Protein AF-A0A6P2GJS8-F1 (afdb_monomer_lite)

Secondary structure (DSSP, 8-state):
--TTTGGGHHHHTTHHHHHH-GGGHHHHHHHHHHHHHHHHHHHHSPP--HHHHHHHHHHHHHHHHHHHHHHHHHH-

Radius of gyration: 13.63 Å; chains: 1; bounding box: 32×21×39 Å

InterPro domains:
  IPR060217 HrpD6 [PF27358] (2-75)

Organism: NCBI:txid179879

pLDDT: mean 92.99, std 4.03, range [76.44, 97.81]

Structure (mmCIF, N/CA/C/O backbone):
data_AF-A0A6P2GJS8-F1
#
_entry.id   AF-A0A6P2GJS8-F1
#
loop_
_atom_site.group_PDB
_atom_site.id
_atom_site.type_symbol
_atom_site.label_atom_id
_atom_site.label_alt_id
_atom_site.label_comp_id
_atom_site.label_asym_id
_atom_site.label_entity_id
_atom_site.label_seq_id
_atom_site.pdbx_PDB_ins_code
_atom_site.Cartn_x
_atom_site.Cartn_y
_atom_site.Cartn_z
_atom_site.occupancy
_atom_site.B_iso_or_equiv
_atom_site.auth_seq_id
_atom_site.auth_comp_id
_atom_site.auth_asym_id
_atom_site.auth_atom_id
_atom_site.pdbx_PDB_model_num
ATOM 1 N N . MET A 1 1 ? 10.257 -4.425 -2.567 1.00 85.44 1 MET A N 1
ATOM 2 C CA . MET A 1 1 ? 9.372 -3.288 -2.911 1.00 85.44 1 MET A CA 1
ATOM 3 C C . MET A 1 1 ? 8.097 -3.237 -2.061 1.00 85.44 1 MET A C 1
ATOM 5 O O . MET A 1 1 ? 7.781 -2.165 -1.557 1.00 85.44 1 MET A O 1
ATOM 9 N N . TYR A 1 2 ? 7.351 -4.344 -1.934 1.00 92.12 2 TYR A N 1
ATOM 10 C CA . TYR A 1 2 ? 6.034 -4.397 -1.267 1.00 92.12 2 TYR A CA 1
ATOM 11 C C . TYR A 1 2 ? 6.082 -4.880 0.192 1.00 92.12 2 TYR A C 1
ATOM 13 O O . TYR A 1 2 ? 5.057 -4.963 0.858 1.00 92.12 2 TYR A O 1
ATOM 21 N N . GLU A 1 3 ? 7.264 -5.181 0.718 1.00 95.50 3 GLU A N 1
ATOM 22 C CA . GLU A 1 3 ? 7.457 -5.717 2.067 1.00 95.50 3 GLU A CA 1
ATOM 23 C C . GLU A 1 3 ? 6.831 -4.841 3.168 1.00 95.50 3 GLU A C 1
ATOM 25 O O . GLU A 1 3 ? 6.251 -5.422 4.086 1.00 95.50 3 GLU A O 1
ATOM 30 N N . PRO A 1 4 ? 6.836 -3.489 3.082 1.00 95.75 4 PRO A N 1
ATOM 31 C CA . PRO A 1 4 ? 6.203 -2.654 4.102 1.00 95.75 4 PRO A CA 1
ATOM 32 C C . PRO A 1 4 ? 4.692 -2.879 4.250 1.00 95.75 4 PRO A C 1
ATOM 34 O O . PRO A 1 4 ? 4.162 -2.697 5.346 1.00 95.75 4 PRO A O 1
ATOM 37 N N . ILE A 1 5 ? 3.986 -3.277 3.180 1.00 94.31 5 ILE A N 1
ATOM 38 C CA . ILE A 1 5 ? 2.525 -3.465 3.216 1.00 94.31 5 ILE A CA 1
ATOM 39 C C . ILE A 1 5 ? 2.109 -4.902 3.560 1.00 94.31 5 ILE A C 1
ATOM 41 O O . ILE A 1 5 ? 1.008 -5.111 4.069 1.00 94.31 5 ILE A O 1
ATOM 45 N N . THR A 1 6 ? 2.990 -5.888 3.361 1.00 94.69 6 THR A N 1
ATOM 46 C CA . THR A 1 6 ? 2.718 -7.319 3.593 1.00 94.69 6 THR A CA 1
ATOM 47 C C . THR A 1 6 ? 2.122 -7.649 4.971 1.00 94.69 6 THR A C 1
ATOM 49 O O . THR A 1 6 ? 1.166 -8.428 5.015 1.00 94.69 6 THR A O 1
ATOM 52 N N . PRO A 1 7 ? 2.587 -7.069 6.099 1.00 96.00 7 PRO A N 1
ATOM 53 C CA . PRO A 1 7 ? 2.018 -7.361 7.420 1.00 96.00 7 PRO A CA 1
ATOM 54 C C . PRO A 1 7 ? 0.538 -6.986 7.559 1.00 96.00 7 PRO A C 1
ATOM 56 O O . PRO A 1 7 ? -0.135 -7.485 8.461 1.00 96.00 7 PRO A O 1
ATOM 59 N N . TYR A 1 8 ? 0.039 -6.114 6.678 1.00 94.00 8 TYR A N 1
ATOM 60 C CA . TYR A 1 8 ? -1.324 -5.599 6.707 1.00 94.00 8 TYR A CA 1
ATOM 61 C C . TYR A 1 8 ? -2.249 -6.261 5.676 1.00 94.00 8 TYR A C 1
ATOM 63 O O . TYR A 1 8 ? -3.363 -5.791 5.468 1.00 94.00 8 TYR A O 1
ATOM 71 N N . ALA A 1 9 ? -1.816 -7.333 5.004 1.00 91.94 9 ALA A N 1
ATOM 72 C CA . ALA A 1 9 ? -2.589 -7.955 3.927 1.00 91.94 9 ALA A CA 1
ATOM 73 C C . ALA A 1 9 ? -4.017 -8.344 4.361 1.00 91.94 9 ALA A C 1
ATOM 75 O O . ALA A 1 9 ? -4.979 -8.013 3.676 1.00 91.94 9 ALA A O 1
ATOM 76 N N . LYS A 1 10 ? -4.167 -8.954 5.544 1.00 92.44 10 LYS A N 1
ATOM 77 C CA . LYS A 1 10 ? -5.473 -9.386 6.082 1.00 92.44 10 LYS A CA 1
ATOM 78 C C . LYS A 1 10 ? -6.413 -8.222 6.405 1.00 92.44 10 LYS A C 1
ATOM 80 O O . LYS A 1 10 ? -7.626 -8.381 6.439 1.00 92.44 10 LYS A O 1
ATOM 85 N N . GLN A 1 11 ? -5.866 -7.042 6.667 1.00 90.94 11 GLN A N 1
ATOM 86 C CA . GLN A 1 11 ? -6.627 -5.839 6.982 1.00 90.94 11 GLN A CA 1
ATOM 87 C C . GLN A 1 11 ? -7.340 -5.287 5.742 1.00 90.94 11 GLN A C 1
ATOM 89 O O . GLN A 1 11 ? -8.354 -4.605 5.883 1.00 90.94 11 GLN A O 1
ATOM 94 N N . PHE A 1 12 ? -6.857 -5.610 4.538 1.00 88.94 12 PHE A N 1
ATOM 95 C CA . PHE A 1 12 ? -7.519 -5.227 3.293 1.00 88.94 12 PHE A CA 1
ATOM 96 C C . PHE A 1 12 ? -8.784 -6.044 3.008 1.00 88.94 12 PHE A C 1
ATOM 98 O O . PHE A 1 12 ? -9.695 -5.501 2.385 1.00 88.94 12 PHE A O 1
ATOM 105 N N . ASP A 1 13 ? -8.895 -7.272 3.530 1.00 91.50 13 ASP A N 1
ATOM 106 C CA . ASP A 1 13 ? -10.089 -8.120 3.371 1.00 91.50 13 ASP A CA 1
ATOM 107 C C . ASP A 1 13 ? -11.354 -7.444 3.924 1.00 91.50 13 ASP A C 1
ATOM 109 O O . ASP A 1 13 ? -12.456 -7.652 3.419 1.00 91.50 13 ASP A O 1
ATOM 113 N N . ASN A 1 14 ? -11.200 -6.600 4.952 1.00 90.38 14 ASN A N 1
ATOM 114 C CA . ASN A 1 14 ? -12.294 -5.811 5.508 1.00 90.38 14 ASN A CA 1
ATOM 115 C C . ASN A 1 14 ? -11.861 -4.391 5.898 1.00 90.38 14 ASN A C 1
ATOM 117 O O . ASN A 1 14 ? -12.066 -3.929 7.026 1.00 90.38 14 ASN A O 1
ATOM 121 N N . LEU A 1 15 ? -11.277 -3.675 4.934 1.00 89.25 15 LEU A N 1
ATOM 122 C CA . LEU A 1 15 ? -10.791 -2.311 5.150 1.00 89.25 15 LEU A CA 1
ATOM 123 C C . LEU A 1 15 ? -11.907 -1.360 5.611 1.00 89.25 15 LEU A C 1
ATOM 125 O O . LEU A 1 15 ? -11.673 -0.489 6.443 1.00 89.25 15 LEU A O 1
ATOM 129 N N . SER A 1 16 ? -13.135 -1.539 5.112 1.00 87.94 16 SER A N 1
ATOM 130 C CA . SER A 1 16 ? -14.265 -0.666 5.460 1.00 87.94 16 SER A CA 1
ATOM 131 C C . SER A 1 16 ? -14.635 -0.723 6.946 1.00 87.94 16 SER A C 1
ATOM 133 O O . SER A 1 16 ? -14.886 0.321 7.547 1.00 87.94 16 SER A O 1
ATOM 135 N N . ALA A 1 17 ? -14.629 -1.916 7.551 1.00 90.38 17 ALA A N 1
ATOM 136 C CA . ALA A 1 17 ? -14.875 -2.071 8.979 1.00 90.38 17 ALA A CA 1
ATOM 137 C C . ALA A 1 17 ? -13.705 -1.518 9.795 1.00 90.38 17 ALA A C 1
ATOM 139 O O . ALA A 1 17 ? -13.923 -0.818 10.778 1.00 90.38 17 ALA A O 1
ATOM 140 N N . LEU A 1 18 ? -12.472 -1.768 9.344 1.00 92.06 18 LEU A N 1
ATOM 141 C CA . LEU A 1 18 ? -11.267 -1.298 10.022 1.00 92.06 18 LEU A CA 1
ATOM 142 C C . LEU A 1 18 ? -11.187 0.232 10.086 1.00 92.06 18 LEU A C 1
ATOM 144 O O . LEU A 1 18 ? -10.833 0.780 11.120 1.00 92.06 18 LEU A O 1
ATOM 148 N N . VAL A 1 19 ? -11.521 0.935 9.000 1.00 89.50 19 VAL A N 1
ATOM 149 C CA . VAL A 1 19 ? -11.454 2.407 8.963 1.00 89.50 19 VAL A CA 1
ATOM 150 C C . VAL A 1 19 ? -12.521 3.055 9.855 1.00 89.50 19 VAL A C 1
ATOM 152 O O . VAL A 1 19 ? -12.312 4.161 10.347 1.00 89.50 19 VAL A O 1
ATOM 155 N N . ARG A 1 20 ? -13.646 2.369 10.089 1.00 87.69 20 ARG A N 1
ATOM 156 C CA . ARG A 1 20 ? -14.740 2.845 10.949 1.00 87.69 20 ARG A CA 1
ATOM 157 C C . ARG A 1 20 ? -14.530 2.545 12.432 1.00 87.69 20 ARG A C 1
ATOM 159 O O . ARG A 1 20 ? -15.260 3.094 13.250 1.00 87.69 20 ARG A O 1
ATOM 166 N N . ASP A 1 21 ? -13.582 1.678 12.776 1.00 91.44 21 ASP A N 1
ATOM 167 C CA . ASP A 1 21 ? -13.270 1.332 14.160 1.00 91.44 21 ASP A CA 1
ATOM 168 C C . ASP A 1 21 ? -12.347 2.397 14.793 1.00 91.44 21 ASP A C 1
ATOM 170 O O . ASP A 1 21 ? -11.183 2.520 14.392 1.00 91.44 21 ASP A O 1
ATOM 174 N N . PRO A 1 22 ? -12.804 3.149 15.815 1.00 86.75 22 PRO A N 1
ATOM 175 C CA . PRO A 1 22 ? -11.972 4.144 16.490 1.00 86.75 22 PRO A CA 1
ATOM 176 C C . PRO A 1 22 ? -10.722 3.542 17.147 1.00 86.75 22 PRO A C 1
ATOM 178 O O . PRO A 1 22 ? -9.685 4.206 17.218 1.00 86.75 22 PRO A O 1
ATOM 181 N N . ALA A 1 23 ? -10.788 2.285 17.601 1.00 91.50 23 ALA A N 1
ATOM 182 C CA . ALA A 1 23 ? -9.659 1.596 18.224 1.00 91.50 23 ALA A CA 1
ATOM 183 C C . ALA A 1 23 ? -8.589 1.179 17.199 1.00 91.50 23 ALA A C 1
ATOM 185 O O . ALA A 1 23 ? -7.428 0.971 17.558 1.00 91.50 23 ALA A O 1
ATOM 186 N N . ALA A 1 24 ? -8.946 1.109 15.913 1.00 91.88 24 ALA A N 1
ATOM 187 C CA . ALA A 1 24 ? -8.039 0.747 14.831 1.00 91.88 24 ALA A CA 1
ATOM 188 C C . ALA A 1 24 ? -7.191 1.921 14.310 1.00 91.88 24 ALA A C 1
ATOM 190 O O . ALA A 1 24 ? -6.346 1.713 13.434 1.00 91.88 24 ALA A O 1
ATOM 191 N N . ALA A 1 25 ? -7.354 3.132 14.856 1.00 89.94 25 ALA A N 1
ATOM 192 C CA . ALA A 1 25 ? -6.607 4.326 14.457 1.00 89.94 25 ALA A CA 1
ATOM 193 C C . ALA A 1 25 ? -5.079 4.107 14.309 1.00 89.94 25 ALA A C 1
ATOM 195 O O . ALA A 1 25 ? -4.545 4.437 13.245 1.00 89.94 25 ALA A O 1
ATOM 196 N N . PRO A 1 26 ? -4.371 3.471 15.269 1.00 93.06 26 PRO A N 1
ATOM 197 C CA . PRO A 1 26 ? -2.936 3.209 15.129 1.00 93.06 26 PRO A CA 1
ATOM 198 C C . PRO A 1 26 ? -2.603 2.234 13.991 1.00 93.06 26 PRO A C 1
ATOM 200 O O . PRO A 1 26 ? -1.552 2.333 13.360 1.00 93.06 26 PRO A O 1
ATOM 203 N N . THR A 1 27 ? -3.482 1.266 13.723 1.00 93.19 27 THR A N 1
ATOM 204 C CA . THR A 1 27 ? -3.311 0.299 12.629 1.00 93.19 27 THR A CA 1
ATOM 205 C C . THR A 1 27 ? -3.502 0.977 11.277 1.00 93.19 27 THR A C 1
ATOM 207 O O . THR A 1 27 ? -2.715 0.746 10.362 1.00 93.19 27 THR A O 1
ATOM 210 N N . ILE A 1 28 ? -4.495 1.859 11.159 1.00 94.00 28 ILE A N 1
ATOM 211 C CA . ILE A 1 28 ? -4.733 2.646 9.946 1.00 94.00 28 ILE A CA 1
ATOM 212 C C . ILE A 1 28 ? -3.543 3.556 9.634 1.00 94.00 28 ILE A C 1
ATOM 214 O O . ILE A 1 28 ? -3.076 3.572 8.498 1.00 94.00 28 ILE A O 1
ATOM 218 N N . GLU A 1 29 ? -2.988 4.246 10.630 1.00 93.56 29 GLU A N 1
ATOM 219 C CA . GLU A 1 29 ? -1.803 5.097 10.441 1.00 93.56 29 GLU A CA 1
ATOM 22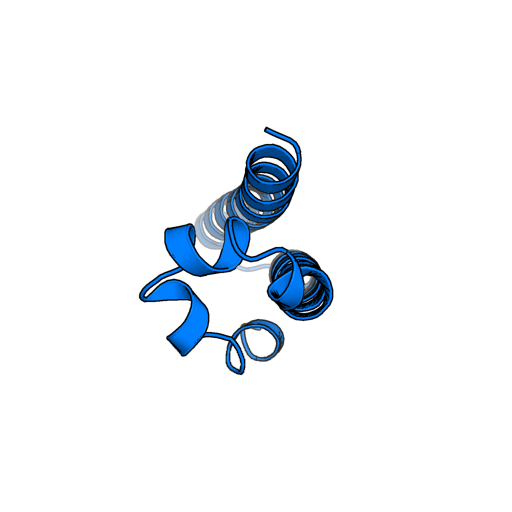0 C C . GLU A 1 29 ? -0.595 4.297 9.936 1.00 93.56 29 GLU A C 1
ATOM 222 O O . GLU A 1 29 ? 0.131 4.736 9.040 1.00 93.56 29 GLU A O 1
ATOM 227 N N . LYS A 1 30 ? -0.411 3.075 10.448 1.00 95.56 30 LYS A N 1
ATOM 228 C CA . LYS A 1 30 ? 0.627 2.158 9.966 1.00 95.56 30 LYS A CA 1
ATOM 229 C C . LYS A 1 30 ? 0.394 1.710 8.521 1.00 95.56 30 LYS A C 1
ATOM 231 O O . LYS A 1 30 ? 1.346 1.701 7.745 1.00 95.56 30 LYS A O 1
ATOM 236 N N . ILE A 1 31 ? -0.846 1.394 8.142 1.00 95.44 31 ILE A N 1
ATOM 237 C CA . ILE A 1 31 ? -1.212 1.044 6.758 1.00 95.44 31 ILE A CA 1
ATOM 238 C C . ILE A 1 31 ? -0.925 2.217 5.818 1.00 95.44 31 ILE A C 1
ATOM 240 O O . ILE A 1 31 ? -0.316 2.037 4.766 1.00 95.44 31 ILE A O 1
ATOM 244 N N . GLN A 1 32 ? -1.309 3.433 6.205 1.00 95.75 32 GLN A N 1
ATOM 245 C CA . GLN A 1 32 ? -1.065 4.636 5.409 1.00 95.75 32 GLN A CA 1
ATOM 246 C C . GLN A 1 32 ? 0.424 4.899 5.205 1.00 95.75 32 GLN A C 1
ATOM 248 O O . GLN A 1 32 ? 0.845 5.204 4.087 1.00 95.75 32 GLN A O 1
ATOM 253 N N . ARG A 1 33 ? 1.224 4.745 6.265 1.00 96.56 33 ARG A N 1
ATOM 254 C CA . ARG A 1 33 ? 2.681 4.868 6.189 1.00 96.56 33 ARG A CA 1
ATOM 255 C C . ARG A 1 33 ? 3.290 3.792 5.295 1.00 96.56 33 ARG A C 1
ATOM 257 O O . ARG A 1 33 ? 4.123 4.120 4.459 1.00 96.56 33 ARG A O 1
ATOM 264 N N . ALA A 1 34 ? 2.840 2.547 5.422 1.00 97.19 34 ALA A N 1
ATOM 265 C CA . ALA A 1 34 ? 3.298 1.451 4.580 1.00 97.19 34 ALA A CA 1
ATOM 266 C C . ALA A 1 34 ? 2.981 1.690 3.095 1.00 97.19 34 ALA A C 1
ATOM 268 O O . ALA A 1 34 ? 3.836 1.449 2.251 1.00 97.19 34 ALA A O 1
ATOM 269 N N . LEU A 1 35 ? 1.801 2.225 2.759 1.00 96.88 35 LEU A N 1
ATOM 270 C CA . LEU A 1 35 ? 1.459 2.592 1.377 1.00 96.88 35 LEU A CA 1
ATOM 271 C C . LEU A 1 35 ? 2.404 3.660 0.811 1.00 96.88 35 LEU A C 1
ATOM 273 O O . LEU A 1 35 ? 2.835 3.549 -0.335 1.00 96.88 35 LEU A O 1
ATOM 277 N N . VAL A 1 36 ? 2.740 4.675 1.613 1.00 97.69 36 VAL A N 1
ATOM 278 C CA . VAL A 1 36 ? 3.701 5.720 1.223 1.00 97.69 36 VAL A CA 1
ATOM 279 C C . VAL A 1 36 ? 5.100 5.133 1.051 1.00 97.69 36 VAL A C 1
ATOM 281 O O . VAL A 1 36 ? 5.754 5.410 0.055 1.00 97.69 36 VAL A O 1
ATOM 284 N N . GLU A 1 37 ? 5.546 4.276 1.965 1.00 97.81 37 GLU A N 1
ATOM 285 C CA . GLU A 1 37 ? 6.861 3.635 1.884 1.00 97.81 37 GLU A CA 1
ATOM 286 C C . GLU A 1 37 ? 6.984 2.721 0.659 1.00 97.81 37 GLU A C 1
ATOM 288 O O . GLU A 1 37 ? 7.990 2.763 -0.048 1.00 97.81 37 GLU A O 1
ATOM 293 N N . VAL A 1 38 ? 5.938 1.950 0.343 1.00 97.69 38 VAL A N 1
ATOM 294 C CA . VAL A 1 38 ? 5.888 1.187 -0.909 1.00 97.69 38 VAL A CA 1
ATOM 295 C C . VAL A 1 38 ? 5.978 2.138 -2.096 1.00 97.69 38 VAL A C 1
ATOM 297 O O . VAL A 1 38 ? 6.780 1.879 -2.987 1.00 97.69 38 VAL A O 1
ATOM 300 N N . ALA A 1 39 ? 5.226 3.243 -2.109 1.00 97.12 39 ALA A N 1
ATOM 301 C CA . ALA A 1 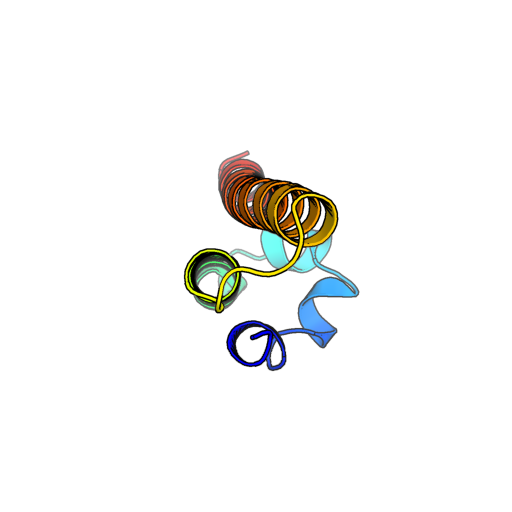39 ? 5.278 4.223 -3.193 1.00 97.12 39 ALA A CA 1
ATOM 302 C C . ALA A 1 39 ? 6.705 4.766 -3.394 1.00 97.12 39 ALA A C 1
ATOM 304 O O . ALA A 1 39 ? 7.213 4.753 -4.514 1.00 97.12 39 ALA A O 1
ATOM 305 N N . GLU A 1 40 ? 7.389 5.156 -2.322 1.00 96.31 40 GLU A N 1
ATOM 306 C CA . GLU A 1 40 ? 8.779 5.614 -2.384 1.00 96.31 40 GLU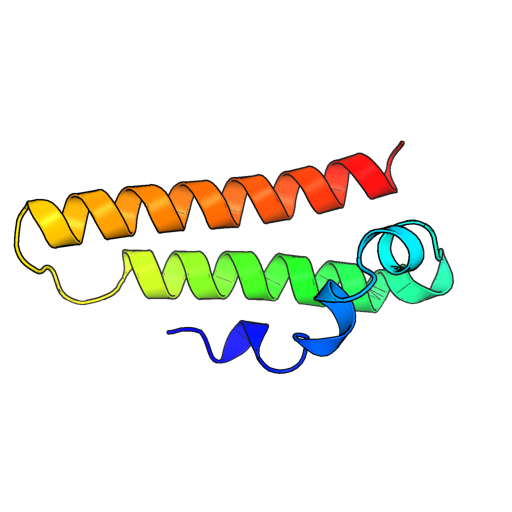 A CA 1
ATOM 307 C C . GLU A 1 40 ? 9.724 4.513 -2.888 1.00 96.31 40 GLU A C 1
ATOM 309 O O . GLU A 1 40 ? 10.542 4.761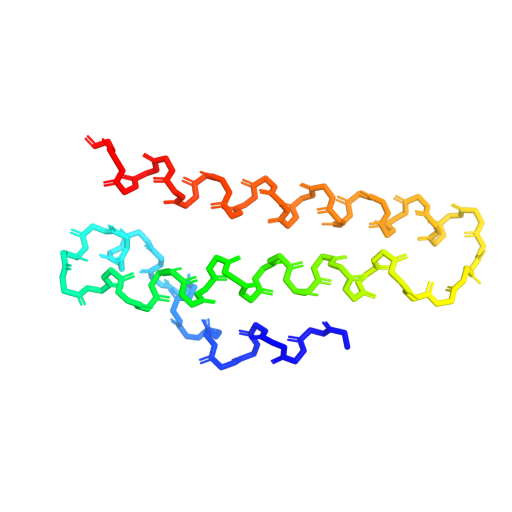 -3.774 1.00 96.31 40 GLU A O 1
ATOM 314 N N . ASN A 1 41 ? 9.558 3.265 -2.437 1.00 96.44 41 ASN A N 1
ATOM 315 C CA . ASN A 1 41 ? 10.308 2.126 -2.976 1.00 96.44 41 ASN A CA 1
ATOM 316 C C . ASN A 1 41 ? 10.052 1.929 -4.479 1.00 96.44 41 ASN A C 1
ATOM 318 O O . ASN A 1 41 ? 10.973 1.593 -5.226 1.00 96.44 41 ASN A O 1
ATOM 322 N N . ILE A 1 42 ? 8.817 2.160 -4.945 1.00 94.12 42 ILE A N 1
ATOM 323 C CA . ILE A 1 42 ? 8.475 2.122 -6.371 1.00 94.12 42 ILE A CA 1
ATOM 324 C C . ILE A 1 42 ? 9.198 3.220 -7.129 1.00 94.12 42 ILE A C 1
ATOM 326 O O . ILE A 1 42 ? 9.765 2.947 -8.187 1.00 94.12 42 ILE A O 1
ATOM 330 N N . ASN A 1 43 ? 9.191 4.439 -6.603 1.00 92.81 43 ASN A N 1
ATOM 331 C CA . ASN A 1 43 ? 9.790 5.608 -7.232 1.00 92.81 43 ASN A CA 1
ATOM 332 C C . ASN A 1 43 ? 11.328 5.548 -7.262 1.00 92.81 43 ASN A C 1
ATOM 334 O O . ASN A 1 43 ? 11.936 5.979 -8.239 1.00 92.81 43 ASN A O 1
ATOM 338 N N . ASN A 1 44 ? 11.946 4.923 -6.259 1.00 93.06 44 ASN A N 1
ATOM 339 C CA . ASN A 1 44 ? 13.402 4.800 -6.137 1.00 93.06 44 ASN A CA 1
ATOM 340 C C . ASN A 1 44 ? 13.989 3.548 -6.811 1.00 93.06 44 ASN A C 1
ATOM 342 O O . ASN A 1 44 ? 15.209 3.406 -6.882 1.00 93.06 44 ASN A O 1
ATOM 346 N N . ALA A 1 45 ? 13.150 2.632 -7.307 1.00 91.62 45 ALA A N 1
ATOM 347 C CA . ALA A 1 45 ? 13.621 1.480 -8.070 1.00 91.62 45 ALA A CA 1
ATOM 348 C C . ALA A 1 45 ? 14.420 1.912 -9.314 1.00 91.62 45 ALA A C 1
ATOM 350 O O . ALA A 1 45 ? 14.120 2.938 -9.935 1.00 91.62 45 ALA A O 1
ATOM 351 N N . ALA A 1 46 ? 15.421 1.106 -9.685 1.00 90.31 46 ALA A N 1
ATOM 352 C CA . ALA A 1 46 ? 16.260 1.368 -10.849 1.00 90.31 46 ALA A CA 1
ATOM 353 C C . ALA A 1 46 ? 15.400 1.599 -12.111 1.00 90.31 46 ALA A C 1
ATOM 355 O O . ALA A 1 46 ? 14.395 0.902 -12.301 1.00 90.31 46 ALA A O 1
ATOM 356 N N . PRO A 1 47 ? 15.759 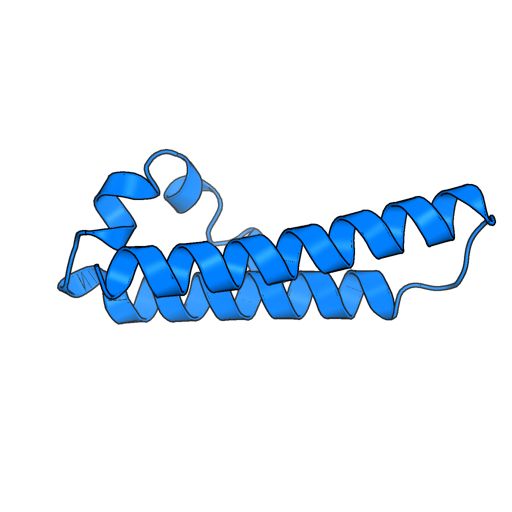2.580 -12.958 1.00 89.06 47 PRO A N 1
ATOM 357 C CA . PRO A 1 47 ? 15.001 2.872 -14.165 1.00 89.06 47 PRO A CA 1
ATOM 358 C C . PRO A 1 47 ? 14.996 1.662 -15.105 1.00 89.06 47 PRO A C 1
ATOM 360 O O . PRO A 1 47 ? 16.029 1.032 -15.331 1.00 89.06 47 PRO A O 1
ATOM 363 N N . GLY A 1 48 ? 13.813 1.348 -15.633 1.00 91.44 48 GLY A N 1
ATOM 364 C CA . GLY A 1 48 ? 13.607 0.310 -16.642 1.00 91.44 48 GLY A CA 1
ATOM 365 C C . GLY A 1 48 ? 13.349 0.921 -18.016 1.00 91.44 48 GLY A C 1
ATOM 366 O O . GLY A 1 48 ? 13.747 2.058 -18.286 1.00 91.44 48 GLY A O 1
ATOM 367 N N . SER A 1 49 ? 12.628 0.191 -18.868 1.00 96.12 49 SER A N 1
ATOM 368 C CA . SER A 1 49 ? 12.122 0.741 -20.129 1.00 96.12 49 SER A CA 1
ATOM 369 C C . SER A 1 49 ? 11.154 1.911 -19.891 1.00 96.12 49 SER A C 1
ATOM 371 O O . SER A 1 49 ? 10.621 2.089 -18.793 1.00 96.12 49 SER A O 1
ATOM 373 N N . ASP A 1 50 ? 10.851 2.691 -20.931 1.00 95.06 50 ASP A N 1
ATOM 374 C CA . ASP A 1 50 ? 9.839 3.756 -20.848 1.00 95.06 50 ASP A CA 1
ATOM 375 C C . ASP A 1 50 ? 8.480 3.244 -20.354 1.00 95.06 50 ASP A C 1
ATOM 377 O O . ASP A 1 50 ? 7.798 3.914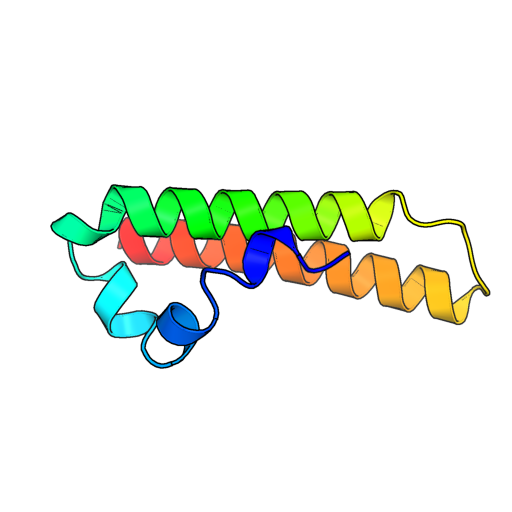 -19.574 1.00 95.06 50 ASP A O 1
ATOM 381 N N . THR A 1 51 ? 8.093 2.039 -20.778 1.00 95.56 51 THR A N 1
ATOM 382 C CA . THR A 1 51 ? 6.863 1.381 -20.328 1.00 95.56 51 THR A CA 1
ATOM 383 C C . THR A 1 51 ? 6.927 1.064 -18.836 1.00 95.56 51 THR A C 1
ATOM 385 O O . THR A 1 51 ? 5.989 1.389 -18.106 1.00 95.56 51 THR A O 1
ATOM 388 N N . ASP A 1 52 ? 8.044 0.517 -18.352 1.00 93.44 52 ASP A N 1
ATOM 389 C CA . ASP A 1 52 ? 8.223 0.210 -16.927 1.00 93.44 52 ASP A CA 1
ATOM 390 C C . ASP A 1 52 ? 8.175 1.479 -16.077 1.00 93.44 52 ASP A C 1
ATOM 392 O O . ASP A 1 52 ? 7.513 1.522 -15.039 1.00 93.44 52 ASP A O 1
ATOM 396 N N . ASN A 1 53 ? 8.818 2.549 -16.543 1.00 93.50 53 ASN A N 1
ATOM 397 C CA . ASN A 1 53 ? 8.852 3.827 -15.839 1.00 93.50 53 ASN A CA 1
ATOM 398 C C . ASN A 1 53 ? 7.457 4.474 -15.772 1.00 93.50 53 ASN A C 1
ATOM 400 O O . ASN A 1 53 ? 7.061 4.976 -14.716 1.00 93.50 53 ASN A O 1
ATOM 404 N N . ARG A 1 54 ? 6.658 4.403 -16.848 1.00 95.12 54 ARG A N 1
ATOM 405 C CA . ARG A 1 54 ? 5.253 4.861 -16.837 1.00 95.12 54 ARG A CA 1
ATOM 406 C C . ARG A 1 54 ? 4.373 4.023 -15.908 1.00 95.12 54 ARG A C 1
ATOM 408 O O . ARG A 1 54 ? 3.554 4.585 -15.174 1.00 95.12 54 ARG A O 1
ATOM 415 N N . ASN A 1 55 ? 4.551 2.702 -15.908 1.00 94.56 55 ASN A N 1
ATOM 416 C CA . ASN A 1 55 ? 3.820 1.798 -15.020 1.00 94.56 55 ASN A CA 1
ATOM 417 C C . ASN A 1 55 ? 4.143 2.094 -13.550 1.00 94.56 55 ASN A C 1
ATOM 419 O O . ASN A 1 55 ? 3.233 2.263 -12.737 1.00 94.56 55 ASN A O 1
ATOM 423 N N . ARG A 1 56 ? 5.425 2.276 -13.218 1.00 94.50 56 ARG A N 1
ATOM 424 C CA . ARG A 1 56 ? 5.875 2.681 -11.878 1.00 94.50 56 ARG A CA 1
ATOM 425 C C . ARG A 1 56 ? 5.291 4.022 -11.447 1.00 94.50 56 ARG A C 1
ATOM 427 O O . ARG A 1 56 ? 4.756 4.115 -10.347 1.00 94.50 56 ARG A O 1
ATOM 434 N N . ALA A 1 57 ? 5.313 5.038 -12.311 1.00 95.44 57 ALA A N 1
ATOM 435 C CA . ALA A 1 57 ? 4.715 6.341 -12.009 1.00 95.44 57 ALA A CA 1
ATOM 436 C C . ALA A 1 57 ? 3.198 6.248 -11.755 1.00 95.44 57 ALA A C 1
ATOM 438 O O . ALA A 1 57 ? 2.636 6.989 -10.945 1.00 95.44 57 ALA A O 1
ATOM 439 N N . THR A 1 58 ? 2.514 5.332 -12.442 1.00 97.25 58 THR A N 1
ATOM 440 C CA . THR A 1 58 ? 1.089 5.056 -12.217 1.00 97.25 58 THR A CA 1
ATOM 441 C C . THR A 1 58 ? 0.860 4.406 -10.855 1.00 97.25 58 THR A C 1
ATOM 443 O O . THR A 1 58 ? 0.031 4.896 -10.088 1.00 97.25 58 THR A O 1
ATOM 446 N N . LEU A 1 59 ? 1.641 3.380 -10.510 1.00 96.00 59 LEU A N 1
ATOM 447 C CA . LEU A 1 59 ? 1.561 2.711 -9.208 1.00 96.00 59 LEU A CA 1
ATOM 448 C C . LEU A 1 59 ? 1.890 3.662 -8.050 1.00 96.00 59 LEU A C 1
ATOM 450 O O . LEU A 1 59 ? 1.144 3.709 -7.076 1.00 96.00 59 LEU A O 1
ATOM 454 N N . TYR A 1 60 ? 2.941 4.477 -8.184 1.00 96.75 60 TYR A N 1
ATOM 455 C CA . TYR A 1 60 ? 3.306 5.516 -7.216 1.00 96.75 60 TYR A CA 1
ATOM 456 C C . TYR A 1 60 ? 2.117 6.428 -6.889 1.00 96.75 60 TYR A C 1
ATOM 458 O O . TYR A 1 60 ? 1.715 6.564 -5.733 1.00 96.75 60 TYR A O 1
ATOM 466 N N . ARG A 1 61 ? 1.494 7.008 -7.924 1.00 97.75 61 ARG A N 1
ATOM 467 C CA . ARG A 1 61 ? 0.330 7.890 -7.757 1.00 97.75 61 ARG A CA 1
ATOM 468 C C . ARG A 1 61 ? -0.865 7.157 -7.150 1.00 97.75 61 ARG A C 1
ATOM 470 O O . ARG A 1 61 ? -1.540 7.728 -6.296 1.00 97.75 61 ARG A O 1
ATOM 477 N N . GLY A 1 62 ? -1.105 5.910 -7.557 1.00 97.69 62 GLY A N 1
ATOM 478 C CA . GLY A 1 62 ? -2.182 5.075 -7.021 1.00 97.69 62 GLY A CA 1
ATOM 479 C C . GLY A 1 62 ? -2.034 4.801 -5.523 1.00 97.69 62 GLY A C 1
ATOM 480 O O . GLY A 1 62 ? -2.994 4.960 -4.773 1.00 97.69 62 GLY A O 1
ATOM 481 N N . LEU A 1 63 ? -0.824 4.476 -5.066 1.00 97.06 63 LEU A N 1
ATOM 482 C CA . LEU A 1 63 ? -0.532 4.219 -3.653 1.00 97.06 63 LEU A CA 1
ATOM 483 C C . LEU A 1 63 ? -0.701 5.477 -2.788 1.00 97.06 63 LEU A C 1
ATOM 485 O O . LEU A 1 63 ? -1.307 5.417 -1.714 1.00 97.06 63 LEU A O 1
ATOM 489 N N . LEU A 1 64 ? -0.248 6.638 -3.275 1.00 97.62 64 LEU A N 1
ATOM 490 C CA . LEU A 1 64 ? -0.470 7.912 -2.584 1.00 97.62 64 LEU A CA 1
ATOM 491 C C . LEU A 1 64 ? -1.953 8.292 -2.526 1.00 97.62 64 LEU A C 1
ATOM 493 O O . LEU A 1 64 ? -2.428 8.772 -1.495 1.00 97.62 64 LEU A O 1
ATOM 497 N N . ALA A 1 65 ? -2.693 8.076 -3.616 1.00 97.50 65 ALA A N 1
ATOM 498 C CA . ALA A 1 65 ? -4.132 8.308 -3.641 1.00 97.50 65 ALA A CA 1
ATOM 499 C C . ALA A 1 65 ? -4.854 7.404 -2.631 1.00 97.50 65 ALA A C 1
ATOM 501 O O . ALA A 1 65 ? -5.651 7.905 -1.842 1.00 97.50 65 ALA A O 1
ATOM 502 N N . ALA A 1 66 ? -4.519 6.111 -2.580 1.00 95.25 66 ALA A N 1
ATOM 503 C CA . ALA A 1 66 ? -5.096 5.171 -1.620 1.00 95.25 66 ALA A CA 1
ATOM 504 C C . ALA A 1 66 ? -4.856 5.605 -0.162 1.00 95.25 66 ALA A C 1
ATOM 506 O O . ALA A 1 66 ? -5.792 5.625 0.636 1.00 95.25 66 ALA A O 1
ATOM 507 N N . SER A 1 67 ? -3.633 6.034 0.173 1.00 95.31 67 SER A N 1
ATOM 508 C CA . SER A 1 67 ? -3.303 6.532 1.517 1.00 95.31 67 SER A CA 1
ATOM 509 C C . SER A 1 67 ? -4.161 7.745 1.921 1.00 95.31 67 SER A C 1
ATOM 511 O O . SER A 1 67 ? -4.694 7.796 3.036 1.00 95.31 67 SER A O 1
ATOM 513 N N . ARG A 1 68 ? -4.382 8.685 0.989 1.00 94.50 68 ARG A N 1
ATOM 514 C CA . ARG A 1 68 ? -5.246 9.864 1.192 1.00 94.50 68 ARG A CA 1
ATOM 515 C C . ARG A 1 68 ? -6.725 9.503 1.313 1.00 94.50 68 ARG A C 1
ATOM 517 O O . ARG A 1 68 ? -7.408 10.055 2.166 1.00 94.50 68 ARG A O 1
ATOM 524 N N . VAL A 1 69 ? -7.218 8.570 0.499 1.00 93.56 69 VAL A N 1
ATOM 525 C CA . VAL A 1 69 ? -8.611 8.097 0.568 1.00 93.56 69 VAL A CA 1
ATOM 526 C C . VAL A 1 69 ? -8.893 7.471 1.933 1.00 93.56 69 VAL A C 1
ATOM 528 O O . VAL A 1 69 ? -9.882 7.823 2.567 1.00 93.56 69 VAL A O 1
ATOM 531 N N . ILE A 1 70 ? -7.993 6.617 2.432 1.00 91.81 70 ILE A N 1
ATOM 532 C CA . ILE A 1 70 ? -8.107 6.029 3.776 1.00 91.81 70 ILE A CA 1
ATOM 533 C C . ILE A 1 70 ? -8.147 7.123 4.853 1.00 91.81 70 ILE A C 1
ATOM 535 O O . ILE A 1 70 ? -8.943 7.032 5.786 1.00 91.81 70 ILE A O 1
ATOM 539 N N . HIS A 1 71 ? -7.335 8.179 4.707 1.00 90.19 71 HIS A N 1
ATOM 540 C CA . HIS A 1 71 ? -7.357 9.317 5.630 1.00 90.19 71 HIS A CA 1
ATOM 541 C C . HIS A 1 71 ? -8.726 9.995 5.630 1.00 90.19 71 HIS A C 1
ATOM 543 O O . HIS A 1 71 ? -9.300 10.217 6.690 1.00 90.19 71 HIS A O 1
ATOM 549 N N . GLN A 1 72 ? -9.255 10.289 4.441 1.00 89.44 72 GLN A N 1
ATOM 550 C CA . GLN A 1 72 ? -10.506 11.019 4.284 1.00 89.44 72 GLN A CA 1
ATOM 551 C C . GLN A 1 72 ? -11.707 10.235 4.816 1.00 89.44 72 GLN A C 1
ATOM 553 O O . GLN A 1 72 ? -12.564 10.826 5.461 1.00 89.44 72 GLN A O 1
ATOM 558 N N . ILE A 1 73 ? -11.761 8.918 4.585 1.00 87.88 73 ILE A N 1
ATOM 559 C CA . ILE A 1 73 ? -12.858 8.069 5.077 1.00 87.88 73 ILE A CA 1
ATOM 560 C C . ILE A 1 73 ? -12.899 8.056 6.611 1.00 87.88 73 ILE A C 1
ATOM 562 O O . ILE A 1 73 ? -13.979 8.002 7.178 1.00 87.88 73 ILE A O 1
ATOM 566 N N . ARG A 1 74 ? -11.750 8.140 7.292 1.00 82.38 74 ARG A N 1
ATOM 567 C CA . ARG A 1 74 ? -11.694 8.201 8.763 1.00 82.38 74 ARG A CA 1
ATOM 568 C C . ARG A 1 74 ? -12.208 9.532 9.331 1.00 82.38 74 ARG A C 1
ATOM 570 O O . ARG A 1 74 ? -12.639 9.568 10.477 1.00 82.38 74 ARG A O 1
ATOM 577 N N . GLN A 1 75 ? -12.099 10.618 8.567 1.00 80.88 75 GLN A N 1
ATOM 578 C CA . GLN A 1 75 ? -12.543 11.958 8.981 1.00 80.88 75 GLN A CA 1
ATOM 579 C C . GLN A 1 75 ? -14.016 12.236 8.637 1.00 80.88 75 GLN A C 1
ATOM 581 O O . GLN A 1 75 ? -14.522 13.297 8.999 1.00 80.88 75 GLN A O 1
ATOM 586 N N . ALA A 1 76 ? -14.663 11.338 7.887 1.00 76.44 76 ALA A N 1
ATOM 587 C CA . ALA A 1 76 ? -16.047 11.454 7.433 1.00 76.44 76 ALA A CA 1
ATOM 588 C C . ALA A 1 76 ? -17.012 10.778 8.414 1.00 76.44 76 ALA A C 1
ATOM 590 O O . ALA A 1 76 ? -18.097 11.357 8.634 1.00 76.44 76 ALA A O 1
#

Sequence (76 aa):
MYEPITPYAKQFDNLSALVRDPAAAPTIEKIQRALVEVAENINNAAPGSDTDNRNRATLYRGLLAASRVIHQIRQA

Foldseek 3Di:
DLVQQVVCPVCVVCVVVLLQDPVNVVVLVSNLVSLQVVLVVLQPPDDDPPVSNVVSVVSSVVSNVVSVVSVVSSVD